Protein AF-A0A1F7I9A8-F1 (afdb_monomer)

Foldseek 3Di:
DDDDDDDPQDLVRVLVVLLVVLVVLVCLLVLVADPVNLVVVLVVVLVVLVVLVVDPVSVCVQQVVCCVPPVDGDDSVRVSVVSVPDDSVNSNVVSPVPPDLVPDDDDDDDPDDPVSCPCSSPPDPPD

Secondary structure (DSSP, 8-state):
--------S-HHHHHHHHHHHHHHHHHHHTT---HHHHHHHHHHHHHHHHHHTTSHHHHHHHHHHHHHHHS----HHHHHHHHHH--HHHHHHHHHHH--GGG------SS--GGGGTTTTTS----

Organism: NCBI:txid1802055

pLDDT: mean 91.39, std 10.27, range [43.09, 98.44]

Solvent-accessible surface area (backbone atoms only — not comparable to full-atom values): 7939 Å² total; per-residue (Å²): 137,86,88,86,80,92,69,70,102,41,70,67,60,43,53,50,52,53,52,51,55,52,50,52,55,44,34,40,45,71,54,72,65,54,71,65,55,53,51,52,51,49,51,53,50,52,52,52,54,58,61,46,61,75,39,73,68,49,44,51,48,54,48,51,51,33,36,74,78,67,74,44,74,77,56,70,65,60,53,49,57,54,56,71,66,61,47,71,66,59,52,20,54,51,35,48,71,65,67,40,67,96,71,68,83,89,86,85,88,72,102,70,58,74,79,82,59,64,54,71,81,71,62,81,81,78,116

Radius of gyration: 18.77 Å; Cα contacts (8 Å, |Δi|>4): 66; chains: 1; bounding box: 42×33×46 Å

InterPro domains:
  IPR011249 Metalloenzyme, LuxS/M16 peptidase-like [SSF63411] (10-122)
  IPR050361 Mitochondrial Processing Peptidase/Ubiquinol-cytochrome c Reductase Complex [PTHR11851] (10-111)

Nearest PDB structures (foldseek):
  1hr8-assembly2_D  TM=9.413E-01  e=1.849E-03  Saccharomyces cerevisiae
  1hr6-assembly4_H  TM=9.296E-01  e=1.849E-03  Saccharomyces cerevisiae
  3hdi-assembly1_B  TM=9.087E-01  e=1.849E-03  Halalkalibacterium halodurans C-125
  8bq6-assembly1_AA  TM=9.209E-01  e=7.234E-03  Arabidopsis thaliana
  5hxk-assembly2_C  TM=8.583E-01  e=1.640E-02  Thermus thermophilus HB8

Sequence (127 aa):
MTSQAGVNNDKDKINEAISVILAEHKKMTEGKITDEELIRAKEMIKGRILLSMEDSSNIATWYGTKLILENKTETVEEVIEKLDKVSKEEVVEVAKDIVRPEKLNLALIGPFNNEDFRGLLTNDHGL

Structure (mmCIF, N/CA/C/O backbone):
data_AF-A0A1F7I9A8-F1
#
_entry.id   AF-A0A1F7I9A8-F1
#
loop_
_atom_site.group_PDB
_atom_site.id
_atom_site.type_symbol
_atom_site.label_atom_id
_atom_site.label_alt_id
_atom_site.label_comp_id
_atom_site.label_asym_id
_atom_site.label_entity_id
_atom_site.label_seq_id
_atom_site.pdbx_PDB_ins_code
_atom_site.Cartn_x
_atom_site.Cartn_y
_atom_site.Cartn_z
_atom_site.occupancy
_atom_site.B_iso_or_equiv
_atom_site.auth_seq_id
_atom_site.auth_comp_id
_atom_site.auth_asym_id
_atom_site.auth_atom_id
_atom_site.pdbx_PDB_model_num
ATOM 1 N N . MET A 1 1 ? -4.048 2.496 -6.236 1.00 75.94 1 MET A N 1
ATOM 2 C CA . MET A 1 1 ? -2.768 2.747 -5.538 1.00 75.94 1 MET A CA 1
ATOM 3 C C . MET A 1 1 ? -1.890 3.581 -6.454 1.00 75.94 1 MET A C 1
ATOM 5 O O . MET A 1 1 ? -1.925 3.344 -7.653 1.00 75.94 1 MET A O 1
ATOM 9 N N . THR A 1 2 ? -1.162 4.562 -5.923 1.00 89.19 2 THR A N 1
ATOM 10 C CA . THR A 1 2 ? -0.232 5.397 -6.698 1.00 89.19 2 THR A CA 1
ATOM 11 C C . THR A 1 2 ? 1.121 5.419 -6.002 1.00 89.19 2 THR A C 1
ATOM 13 O O . THR A 1 2 ? 1.169 5.696 -4.804 1.00 89.19 2 THR A O 1
ATOM 16 N N . SER A 1 3 ? 2.194 5.186 -6.748 1.00 93.69 3 SER A N 1
ATOM 17 C CA . SER A 1 3 ? 3.574 5.369 -6.290 1.00 93.69 3 SER A CA 1
ATOM 18 C C . SER A 1 3 ? 4.142 6.616 -6.960 1.00 93.69 3 SER A C 1
ATOM 20 O O . SER A 1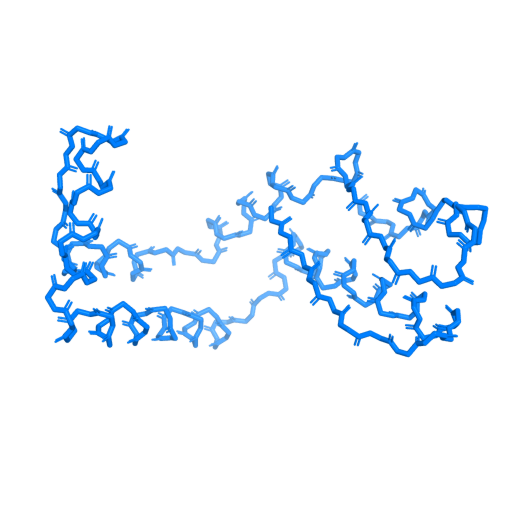 3 ? 3.903 6.839 -8.146 1.00 93.69 3 SER A O 1
ATOM 22 N N . GLN A 1 4 ? 4.849 7.453 -6.205 1.00 94.25 4 GLN A N 1
ATOM 23 C CA . GLN A 1 4 ? 5.446 8.693 -6.705 1.00 94.25 4 GLN A CA 1
ATOM 24 C C . GLN A 1 4 ? 6.920 8.726 -6.315 1.00 94.25 4 GLN A C 1
ATOM 26 O O . GLN A 1 4 ? 7.272 8.370 -5.192 1.00 94.25 4 GLN A O 1
ATOM 31 N N . ALA A 1 5 ? 7.772 9.162 -7.239 1.00 94.50 5 ALA A N 1
ATOM 32 C CA . ALA A 1 5 ? 9.204 9.297 -7.015 1.00 94.50 5 ALA A CA 1
ATOM 33 C C . ALA A 1 5 ? 9.732 10.545 -7.729 1.00 94.50 5 ALA A C 1
ATOM 35 O O . ALA A 1 5 ? 9.395 10.796 -8.885 1.00 94.50 5 ALA A O 1
ATOM 36 N N . GLY A 1 6 ? 10.572 11.315 -7.036 1.00 94.88 6 GLY A N 1
ATOM 37 C CA . GLY A 1 6 ? 11.388 12.355 -7.655 1.00 94.88 6 GLY A CA 1
ATOM 38 C C . GLY A 1 6 ? 12.699 11.743 -8.135 1.00 94.88 6 GLY A C 1
ATOM 39 O O . GLY A 1 6 ? 13.435 11.172 -7.333 1.00 94.88 6 GLY A O 1
ATOM 40 N N . VAL A 1 7 ? 12.983 11.848 -9.431 1.00 95.06 7 VAL A N 1
ATOM 41 C CA . VAL A 1 7 ? 14.185 11.287 -10.061 1.00 95.06 7 VAL A CA 1
ATOM 42 C C . VAL A 1 7 ? 14.852 12.380 -10.889 1.00 95.06 7 VAL A C 1
ATOM 44 O O . VAL A 1 7 ? 14.176 13.264 -11.415 1.00 95.06 7 VAL A O 1
ATOM 47 N N . ASN A 1 8 ? 16.180 12.343 -10.996 1.00 93.44 8 ASN A N 1
ATOM 48 C CA . ASN A 1 8 ? 16.909 13.233 -11.899 1.00 93.44 8 ASN A CA 1
ATOM 49 C C . ASN A 1 8 ? 16.422 13.052 -13.347 1.00 93.44 8 ASN A C 1
ATOM 51 O O . ASN A 1 8 ? 15.956 11.973 -13.710 1.00 93.44 8 ASN A O 1
ATOM 55 N N . ASN A 1 9 ? 16.597 14.081 -14.186 1.00 92.2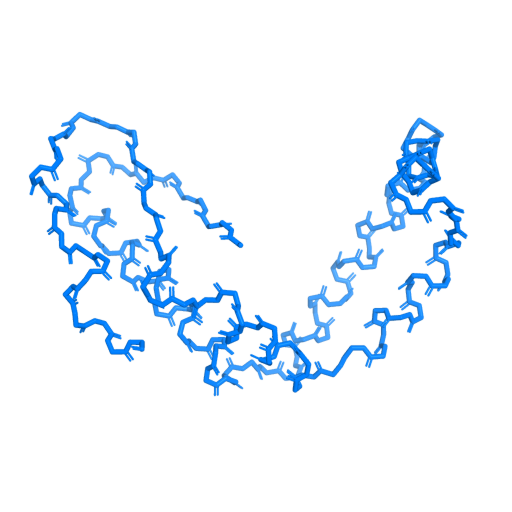5 9 ASN A N 1
ATOM 56 C CA . ASN A 1 9 ? 16.256 14.051 -15.617 1.00 92.25 9 ASN A CA 1
ATOM 57 C C . ASN A 1 9 ? 17.244 13.193 -16.440 1.00 92.25 9 ASN A C 1
ATOM 59 O O . ASN A 1 9 ? 17.758 13.622 -17.470 1.00 92.25 9 ASN A O 1
ATOM 63 N N . ASP A 1 10 ? 17.502 11.980 -15.970 1.00 93.12 10 ASP A N 1
ATOM 64 C CA . ASP A 1 10 ? 18.309 10.946 -16.595 1.00 93.12 10 ASP A CA 1
ATOM 65 C C . ASP A 1 10 ? 17.381 9.771 -16.934 1.00 93.12 10 ASP A C 1
ATOM 67 O O . ASP A 1 10 ? 16.710 9.220 -16.056 1.00 93.12 10 ASP A O 1
ATOM 71 N N . LYS A 1 11 ? 17.321 9.408 -18.219 1.00 90.06 11 LYS A N 1
ATOM 72 C CA . LYS A 1 11 ? 16.411 8.369 -18.721 1.00 90.06 11 LYS A CA 1
ATOM 73 C C . LYS A 1 11 ? 16.676 7.011 -18.081 1.00 90.06 11 LYS A C 1
ATOM 75 O O . LYS A 1 11 ? 15.721 6.306 -17.766 1.00 90.06 11 LYS A O 1
ATOM 80 N N . ASP A 1 12 ? 17.937 6.663 -17.843 1.00 91.12 12 ASP A N 1
ATOM 81 C CA . ASP A 1 12 ? 18.291 5.363 -17.277 1.00 91.12 12 ASP A CA 1
ATOM 82 C C . ASP A 1 12 ? 17.837 5.279 -15.821 1.00 91.12 12 ASP A C 1
ATOM 84 O O . ASP A 1 12 ? 17.277 4.269 -15.399 1.00 91.12 12 ASP A O 1
ATOM 88 N N . LYS A 1 13 ? 17.972 6.379 -15.072 1.00 93.69 13 LYS A N 1
ATOM 89 C CA . LYS A 1 13 ? 17.494 6.461 -13.685 1.00 93.69 13 LYS A CA 1
ATOM 90 C C . LYS A 1 13 ? 15.977 6.417 -13.582 1.00 93.69 13 LYS A C 1
ATOM 92 O O . LYS A 1 13 ? 15.444 5.812 -12.655 1.00 93.69 13 LYS A O 1
ATOM 97 N N . ILE A 1 14 ? 15.281 7.033 -14.530 1.00 93.44 14 ILE A N 1
ATOM 98 C CA . ILE A 1 14 ? 13.820 6.973 -14.613 1.00 93.44 14 ILE A CA 1
ATOM 99 C C . ILE A 1 14 ? 13.366 5.540 -14.917 1.00 93.44 14 ILE A C 1
ATOM 101 O O . ILE A 1 14 ? 12.502 5.016 -14.214 1.00 93.44 14 ILE A O 1
ATOM 105 N N . ASN A 1 15 ? 13.977 4.884 -15.908 1.00 91.00 15 ASN A N 1
ATOM 106 C CA . ASN A 1 15 ? 13.674 3.494 -16.258 1.00 91.00 15 ASN A CA 1
ATOM 107 C C . ASN A 1 15 ? 13.957 2.538 -15.092 1.00 91.00 15 ASN A C 1
ATOM 109 O O . ASN A 1 15 ? 13.145 1.656 -14.806 1.00 91.00 15 ASN A O 1
ATOM 113 N N . GLU A 1 16 ? 15.074 2.736 -14.387 1.00 92.75 16 GLU A N 1
ATOM 114 C CA . GLU A 1 16 ? 15.431 1.994 -13.176 1.00 92.75 16 GLU A CA 1
ATOM 115 C C . GLU A 1 16 ? 14.360 2.169 -12.091 1.00 92.75 16 GLU A C 1
ATOM 117 O O . GLU A 1 16 ? 13.840 1.181 -11.576 1.00 92.75 16 GLU A O 1
ATOM 122 N N . ALA A 1 17 ? 13.964 3.410 -11.789 1.00 94.62 17 ALA A N 1
ATOM 123 C CA . ALA A 1 17 ? 12.951 3.697 -10.778 1.00 94.62 17 ALA A CA 1
ATOM 124 C C . ALA A 1 17 ? 11.596 3.054 -11.113 1.00 94.62 17 ALA A C 1
ATOM 126 O O . ALA A 1 17 ? 10.987 2.421 -10.250 1.00 94.62 17 ALA A O 1
ATOM 127 N N . ILE A 1 18 ? 11.142 3.168 -12.366 1.00 92.38 18 ILE A N 1
ATOM 128 C CA . ILE A 1 18 ? 9.899 2.535 -12.833 1.00 92.38 18 ILE A CA 1
ATOM 129 C C . ILE A 1 18 ? 9.993 1.014 -12.679 1.00 92.38 18 ILE A C 1
ATOM 131 O O . ILE A 1 18 ? 9.089 0.402 -12.109 1.00 92.38 18 ILE A O 1
ATOM 135 N N . SER A 1 19 ? 11.101 0.410 -13.114 1.00 91.94 19 SER A N 1
ATOM 136 C CA . SER A 1 19 ? 11.317 -1.039 -13.026 1.00 91.94 19 SER A CA 1
ATOM 137 C C . SER A 1 19 ? 11.286 -1.535 -11.578 1.00 91.94 19 SER A C 1
ATOM 139 O O . SER A 1 19 ? 10.647 -2.543 -11.283 1.00 91.94 19 SER A O 1
ATOM 141 N N . VAL A 1 20 ? 11.929 -0.810 -10.656 1.00 95.12 20 VAL A N 1
ATOM 142 C CA . VAL A 1 20 ? 11.929 -1.139 -9.223 1.00 95.12 20 VAL A CA 1
ATOM 143 C C . VAL A 1 20 ? 10.522 -1.026 -8.635 1.00 95.12 20 VAL A C 1
ATOM 145 O O . VAL A 1 20 ? 10.079 -1.947 -7.955 1.00 95.12 20 VAL A O 1
ATOM 148 N N . ILE A 1 21 ? 9.787 0.050 -8.930 1.00 94.38 21 ILE A N 1
ATOM 149 C CA . ILE A 1 21 ? 8.409 0.237 -8.448 1.00 94.38 21 ILE A CA 1
ATOM 150 C C . ILE A 1 21 ? 7.507 -0.915 -8.910 1.00 94.38 21 ILE A C 1
ATOM 152 O O . ILE A 1 21 ? 6.760 -1.478 -8.108 1.00 94.38 21 ILE A O 1
ATOM 156 N N . LEU A 1 22 ? 7.592 -1.295 -10.187 1.00 92.88 22 LEU A N 1
ATOM 157 C CA . LEU A 1 22 ? 6.815 -2.409 -10.734 1.00 92.88 22 LEU A CA 1
ATOM 158 C C . LEU A 1 22 ? 7.205 -3.746 -10.090 1.00 92.88 22 LEU A C 1
ATOM 160 O O . LEU A 1 22 ? 6.327 -4.544 -9.760 1.00 92.88 22 LEU A O 1
ATOM 164 N N . ALA A 1 23 ? 8.499 -3.975 -9.854 1.00 93.38 23 ALA A N 1
ATOM 165 C CA . ALA A 1 23 ? 8.983 -5.175 -9.179 1.00 93.38 23 ALA A CA 1
ATOM 166 C C . ALA A 1 23 ? 8.483 -5.275 -7.728 1.00 93.38 23 ALA A C 1
ATOM 168 O O . ALA A 1 23 ? 8.088 -6.358 -7.298 1.00 93.38 23 ALA A O 1
ATOM 169 N N . GLU A 1 24 ? 8.450 -4.173 -6.975 1.00 94.88 24 GLU A N 1
ATOM 170 C CA . GLU A 1 24 ? 7.909 -4.173 -5.610 1.00 94.88 24 GLU A CA 1
ATOM 171 C C . GLU A 1 24 ? 6.395 -4.408 -5.594 1.00 94.88 24 GLU A C 1
ATOM 173 O O . GLU A 1 24 ? 5.903 -5.222 -4.812 1.00 94.88 24 GLU A O 1
AT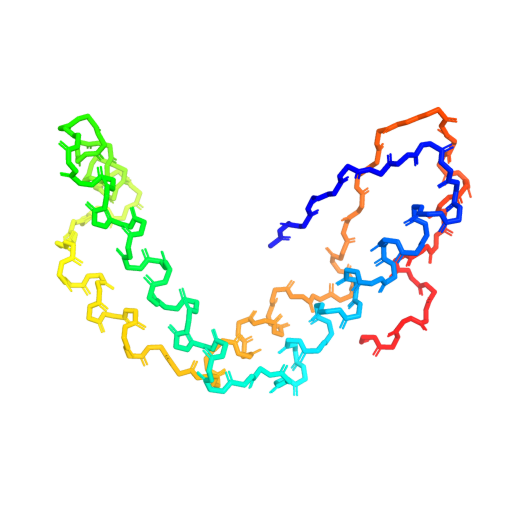OM 178 N N . HIS A 1 25 ? 5.647 -3.791 -6.514 1.00 94.00 25 HIS A N 1
ATOM 179 C CA . HIS A 1 25 ? 4.221 -4.080 -6.666 1.00 94.00 25 HIS A CA 1
ATOM 180 C C . HIS A 1 25 ? 3.962 -5.561 -6.976 1.00 94.00 25 HIS A C 1
ATOM 182 O O . HIS A 1 25 ? 3.079 -6.162 -6.367 1.00 94.00 25 HIS A O 1
ATOM 188 N N . LYS A 1 26 ? 4.776 -6.177 -7.841 1.00 92.81 26 LYS A N 1
ATOM 189 C CA . LYS A 1 26 ? 4.718 -7.619 -8.123 1.00 92.81 26 LYS A CA 1
ATOM 190 C C . LYS A 1 26 ? 5.013 -8.473 -6.890 1.00 92.81 26 LYS A C 1
ATOM 192 O O . LYS A 1 26 ? 4.308 -9.435 -6.612 1.00 92.81 26 LYS A O 1
ATOM 197 N N . LYS A 1 27 ? 6.037 -8.127 -6.106 1.00 95.00 27 LYS A N 1
ATOM 198 C CA . LYS A 1 27 ? 6.352 -8.852 -4.863 1.00 95.00 27 LYS A CA 1
ATOM 199 C C . LYS A 1 27 ? 5.167 -8.852 -3.896 1.00 95.00 27 LYS A C 1
ATOM 201 O O . LYS A 1 27 ? 4.888 -9.882 -3.282 1.00 95.00 27 LYS A O 1
ATOM 206 N N . MET A 1 28 ? 4.445 -7.733 -3.794 1.00 94.38 28 MET A N 1
ATOM 207 C CA . MET A 1 28 ? 3.237 -7.649 -2.971 1.00 94.38 28 MET A CA 1
ATOM 208 C C . MET A 1 28 ? 2.135 -8.595 -3.463 1.00 94.38 28 MET A C 1
ATOM 210 O O . MET A 1 28 ? 1.546 -9.302 -2.646 1.00 94.38 28 MET A O 1
ATOM 214 N N . THR A 1 29 ? 1.874 -8.659 -4.776 1.00 95.25 29 THR A N 1
ATOM 215 C CA . THR A 1 29 ? 0.850 -9.564 -5.338 1.00 95.25 29 THR A CA 1
ATOM 216 C C . THR A 1 29 ? 1.230 -11.042 -5.208 1.00 95.25 29 THR A C 1
ATOM 218 O O . THR A 1 29 ? 0.356 -11.893 -5.045 1.00 95.25 29 THR A O 1
ATOM 221 N N . GLU A 1 30 ? 2.528 -11.351 -5.209 1.00 95.75 30 GLU A N 1
ATOM 222 C CA . GLU A 1 30 ? 3.086 -12.689 -4.967 1.00 95.75 30 GLU A CA 1
ATOM 223 C C . GLU A 1 30 ? 3.130 -13.078 -3.476 1.00 95.75 30 GLU A C 1
ATOM 225 O O . GLU A 1 30 ? 3.542 -14.188 -3.137 1.00 95.75 30 GLU A O 1
ATOM 230 N N . GLY A 1 31 ? 2.737 -12.184 -2.563 1.00 94.56 31 GLY A N 1
ATOM 231 C CA . GLY A 1 31 ? 2.746 -12.448 -1.122 1.00 94.56 31 GLY A CA 1
ATOM 232 C C . GLY A 1 31 ? 4.129 -12.453 -0.474 1.00 94.56 31 GLY A C 1
ATOM 233 O O . GLY A 1 31 ? 4.286 -12.952 0.646 1.00 94.56 31 GLY A O 1
ATOM 234 N N . LYS A 1 32 ? 5.127 -11.853 -1.133 1.00 96.06 32 LYS A N 1
ATOM 235 C CA . LYS A 1 32 ? 6.480 -11.627 -0.599 1.00 96.06 32 LYS A CA 1
ATOM 236 C C . LYS A 1 32 ? 6.489 -10.451 0.386 1.00 96.06 32 LYS A C 1
ATOM 238 O O . LYS A 1 32 ? 7.193 -9.471 0.189 1.00 96.06 32 LYS A O 1
ATOM 243 N N . ILE A 1 33 ? 5.674 -10.570 1.429 1.00 95.62 33 ILE A N 1
ATOM 244 C CA . ILE A 1 33 ? 5.561 -9.636 2.553 1.00 95.62 33 ILE A CA 1
ATOM 245 C C . ILE A 1 33 ? 5.963 -10.411 3.803 1.00 95.62 33 ILE A C 1
ATOM 247 O O . ILE A 1 33 ? 5.438 -11.494 4.047 1.00 95.62 33 ILE A O 1
ATOM 251 N N . THR A 1 34 ? 6.900 -9.923 4.593 1.00 96.50 34 THR A N 1
ATOM 252 C CA . THR A 1 34 ? 7.263 -10.569 5.860 1.00 96.50 34 THR A CA 1
ATOM 253 C C . THR A 1 34 ? 6.283 -10.192 6.970 1.00 96.50 34 THR A C 1
ATOM 255 O O . THR A 1 34 ? 5.628 -9.149 6.918 1.00 96.50 34 THR A O 1
ATOM 258 N N . ASP A 1 35 ? 6.187 -11.025 8.006 1.00 96.38 35 ASP A N 1
ATOM 259 C CA . ASP A 1 35 ? 5.341 -10.713 9.165 1.00 96.38 35 ASP A CA 1
ATOM 260 C C . ASP A 1 35 ? 5.830 -9.447 9.885 1.00 96.38 35 ASP A C 1
ATOM 262 O O . ASP A 1 35 ? 5.028 -8.640 10.351 1.00 96.38 35 ASP A O 1
ATOM 266 N N . GLU A 1 36 ? 7.148 -9.225 9.907 1.00 97.75 36 GLU A N 1
ATOM 267 C CA . GLU A 1 36 ? 7.758 -8.014 10.456 1.00 97.75 36 GLU A CA 1
ATOM 268 C C . GLU A 1 36 ? 7.339 -6.758 9.680 1.00 97.75 36 GLU A C 1
ATOM 270 O O . GLU A 1 36 ? 6.971 -5.754 10.292 1.00 97.75 36 GLU A O 1
ATOM 275 N N . GLU A 1 37 ? 7.329 -6.805 8.345 1.00 97.19 37 GLU A N 1
ATOM 276 C CA . GLU A 1 37 ? 6.847 -5.696 7.514 1.00 97.19 37 GLU A CA 1
ATOM 277 C C . GLU A 1 37 ? 5.366 -5.406 7.757 1.00 97.19 37 GLU A C 1
ATOM 279 O O . GLU A 1 37 ? 4.990 -4.237 7.870 1.00 97.19 37 GLU A O 1
ATOM 284 N N . LEU A 1 38 ? 4.531 -6.444 7.888 1.00 97.62 38 LEU A N 1
ATOM 285 C CA . LEU A 1 38 ? 3.107 -6.272 8.179 1.00 97.62 38 LEU A CA 1
ATOM 286 C C . LEU A 1 38 ? 2.892 -5.623 9.551 1.00 97.62 38 LEU A C 1
ATOM 288 O O . LEU A 1 38 ? 2.136 -4.656 9.658 1.00 97.62 38 LEU A O 1
ATOM 292 N N . ILE A 1 39 ? 3.572 -6.118 10.589 1.00 98.06 39 ILE A N 1
ATOM 293 C CA . ILE A 1 39 ? 3.511 -5.547 11.941 1.00 98.06 39 ILE A CA 1
ATOM 294 C C . ILE A 1 39 ? 3.968 -4.090 11.902 1.00 98.06 39 ILE A C 1
ATOM 296 O O . ILE A 1 39 ? 3.245 -3.197 12.342 1.00 98.06 39 ILE A O 1
ATOM 300 N N . ARG A 1 40 ? 5.131 -3.819 11.305 1.00 98.25 40 ARG A N 1
ATOM 301 C CA . ARG A 1 40 ? 5.687 -2.468 11.210 1.00 98.25 40 ARG A CA 1
ATOM 302 C C . ARG A 1 40 ? 4.757 -1.511 10.464 1.00 98.25 40 ARG A C 1
ATOM 304 O O . ARG A 1 40 ? 4.602 -0.366 10.888 1.00 98.25 40 ARG A O 1
ATOM 311 N N . ALA A 1 41 ? 4.133 -1.957 9.375 1.00 97.69 41 ALA A N 1
ATOM 312 C CA . ALA A 1 41 ? 3.172 -1.156 8.625 1.00 97.69 41 ALA A CA 1
ATOM 313 C C . ALA A 1 41 ? 1.933 -0.823 9.469 1.00 97.69 41 ALA A C 1
ATOM 315 O O . ALA A 1 41 ? 1.528 0.341 9.515 1.00 97.69 41 ALA A O 1
ATOM 316 N N . LYS A 1 42 ? 1.371 -1.806 10.188 1.00 98.19 42 LYS A N 1
ATOM 317 C CA . LYS A 1 42 ? 0.243 -1.589 11.106 1.00 98.19 42 LYS A CA 1
ATOM 318 C C . LYS A 1 42 ? 0.596 -0.600 12.213 1.00 98.19 42 LYS A C 1
ATOM 320 O O . LYS A 1 42 ? -0.145 0.359 12.412 1.00 98.19 42 LYS A O 1
ATOM 325 N N . GLU A 1 43 ? 1.735 -0.769 12.884 1.00 98.31 43 GLU A N 1
ATOM 326 C CA . GLU A 1 43 ? 2.183 0.154 13.938 1.00 98.31 43 GLU A CA 1
ATOM 327 C C . GLU A 1 43 ? 2.391 1.577 13.408 1.00 98.31 43 GLU A C 1
ATOM 329 O O . GLU A 1 43 ? 1.968 2.548 14.036 1.00 98.31 43 GLU A O 1
ATOM 334 N N . MET A 1 44 ? 2.968 1.720 12.210 1.00 98.44 44 MET A N 1
ATOM 335 C CA . MET A 1 44 ? 3.127 3.028 11.577 1.00 98.44 44 MET A CA 1
ATOM 336 C C . MET A 1 44 ? 1.773 3.700 11.307 1.00 98.44 44 MET A C 1
ATOM 338 O O . MET A 1 44 ? 1.637 4.905 11.525 1.00 98.44 44 MET A O 1
ATOM 342 N N . ILE A 1 45 ? 0.771 2.950 10.839 1.00 98.06 45 ILE A N 1
ATOM 343 C CA . ILE A 1 45 ? -0.578 3.480 10.597 1.00 98.06 45 ILE A CA 1
ATOM 344 C C . ILE A 1 45 ? -1.246 3.866 11.923 1.00 98.06 45 ILE A C 1
ATOM 346 O O . ILE A 1 45 ? -1.759 4.981 12.022 1.00 98.06 45 ILE A O 1
ATOM 350 N N . LYS A 1 46 ? -1.183 3.011 12.954 1.00 97.56 46 LYS A N 1
ATOM 351 C CA . LYS A 1 46 ? -1.721 3.307 14.296 1.00 97.56 46 LYS A CA 1
ATOM 352 C C . LYS A 1 46 ? -1.116 4.581 14.874 1.00 97.56 46 LYS A C 1
ATOM 354 O O . LYS A 1 46 ? -1.852 5.475 15.281 1.00 97.56 46 LYS A O 1
ATOM 359 N N . GLY A 1 47 ? 0.211 4.707 14.826 1.00 97.56 47 GLY A N 1
ATOM 360 C CA . GLY A 1 47 ? 0.913 5.902 15.290 1.00 97.56 47 GLY A CA 1
ATOM 361 C C . GLY A 1 47 ? 0.460 7.171 14.565 1.00 97.56 47 GLY A C 1
ATOM 362 O O . GLY A 1 47 ? 0.182 8.177 15.209 1.00 97.56 47 GLY A O 1
ATOM 363 N N . ARG A 1 48 ? 0.309 7.124 13.234 1.00 96.56 48 ARG A N 1
ATOM 364 C CA . ARG A 1 48 ? -0.187 8.269 12.447 1.00 96.56 48 ARG A CA 1
ATOM 365 C C . ARG A 1 48 ? -1.616 8.662 12.812 1.00 96.56 48 ARG A C 1
ATOM 367 O O . ARG A 1 48 ? -1.893 9.854 12.912 1.00 96.56 48 ARG A O 1
ATOM 374 N N . ILE A 1 49 ? -2.506 7.685 13.003 1.00 95.44 49 ILE A N 1
ATOM 375 C CA . ILE A 1 49 ? -3.889 7.949 13.414 1.00 95.44 49 ILE A CA 1
ATOM 376 C C . ILE A 1 49 ? -3.888 8.637 14.778 1.00 95.44 49 ILE A C 1
ATOM 378 O O . ILE A 1 49 ? -4.452 9.718 14.896 1.00 95.44 49 ILE A O 1
ATOM 382 N N . LEU A 1 50 ? -3.202 8.073 15.775 1.00 95.44 50 LEU A N 1
ATOM 383 C CA . LEU A 1 50 ? -3.167 8.632 17.129 1.00 95.44 50 LEU A CA 1
ATOM 384 C C . LEU A 1 50 ? -2.610 10.061 17.154 1.00 95.44 50 LEU A C 1
ATOM 386 O O . LEU A 1 50 ? -3.247 10.942 17.719 1.00 95.44 50 LEU A O 1
ATOM 390 N N . LEU A 1 51 ? -1.495 10.312 16.462 1.00 96.12 51 LEU A N 1
ATOM 391 C CA . LEU A 1 51 ? -0.917 11.657 16.346 1.00 96.12 51 LEU A CA 1
ATOM 392 C C . LEU A 1 51 ? -1.881 12.648 15.679 1.00 96.12 51 LEU A C 1
ATOM 394 O O . LEU A 1 51 ? -1.956 13.808 16.073 1.00 96.12 51 LEU A O 1
ATOM 398 N N . SER A 1 52 ? -2.656 12.208 14.681 1.00 93.56 52 SER A N 1
ATOM 399 C CA . SER A 1 52 ? -3.633 13.087 14.029 1.00 93.56 52 SER A CA 1
ATOM 400 C C . SER A 1 52 ? -4.773 13.514 14.960 1.00 93.56 52 SER A C 1
ATOM 402 O O . SER A 1 52 ? -5.357 14.569 14.735 1.00 93.56 52 SER A O 1
ATOM 404 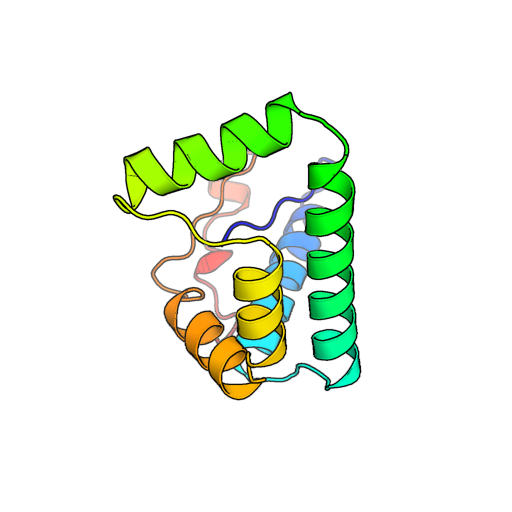N N . MET A 1 53 ? -5.052 12.746 16.018 1.00 94.44 53 MET A N 1
ATOM 405 C CA . MET A 1 53 ? -6.128 13.013 16.980 1.00 94.44 53 MET A CA 1
ATOM 406 C C . MET A 1 53 ? -5.739 14.012 18.079 1.00 94.44 53 MET A C 1
ATOM 408 O O . MET A 1 53 ? -6.552 14.298 18.950 1.00 94.44 53 MET A O 1
ATOM 412 N N . GLU A 1 54 ? -4.526 14.568 18.057 1.00 94.44 54 GLU A N 1
ATOM 413 C CA . GLU A 1 54 ? -4.116 15.629 18.991 1.00 94.44 54 GLU A CA 1
ATOM 414 C C . GLU A 1 54 ? -4.677 17.006 18.594 1.00 94.44 54 GLU A C 1
ATOM 416 O O . GLU A 1 54 ? -4.820 17.895 19.436 1.00 94.44 54 GLU A O 1
ATOM 421 N N . ASP A 1 55 ? -5.037 17.183 17.318 1.00 96.44 55 ASP A N 1
ATOM 422 C CA . ASP A 1 55 ? -5.585 18.427 16.782 1.00 96.44 55 ASP A CA 1
ATOM 423 C C . ASP A 1 55 ? -7.108 18.331 16.590 1.00 96.44 55 ASP A C 1
ATOM 425 O O . ASP A 1 55 ? -7.621 17.507 15.830 1.00 96.44 55 ASP A O 1
ATOM 429 N N . SER A 1 56 ? -7.854 19.222 17.247 1.00 95.56 56 SER A N 1
ATOM 430 C CA . SER A 1 56 ? -9.324 19.239 17.188 1.00 95.56 56 SER A CA 1
ATOM 431 C C . SER A 1 56 ? -9.911 19.402 15.776 1.00 95.56 56 SER A C 1
ATOM 433 O O . SER A 1 56 ? -10.994 18.881 15.500 1.00 95.56 56 SER A O 1
ATOM 435 N N . SER A 1 57 ? -9.209 20.078 14.863 1.00 96.88 57 SER A N 1
ATOM 436 C CA . SER A 1 57 ? -9.641 20.238 13.472 1.00 96.88 57 SER A CA 1
ATOM 437 C C . SER A 1 57 ? -9.480 18.944 12.671 1.00 96.88 57 SER A C 1
ATOM 439 O O . SER A 1 57 ? -10.353 18.608 11.863 1.00 96.88 57 SER A O 1
ATOM 441 N N . ASN A 1 58 ? -8.439 18.156 12.957 1.00 95.81 58 ASN A N 1
ATOM 442 C CA . ASN A 1 58 ? -8.277 16.816 12.394 1.00 95.81 58 ASN A CA 1
ATOM 443 C C . ASN A 1 58 ? -9.361 15.868 12.912 1.00 95.81 58 ASN A C 1
ATOM 445 O O . ASN A 1 58 ? -9.951 15.135 12.118 1.00 95.81 58 ASN A O 1
ATOM 449 N N . ILE A 1 59 ? -9.688 15.929 14.209 1.00 95.19 59 ILE A N 1
ATOM 450 C CA . ILE A 1 59 ? -10.793 15.152 14.793 1.00 95.19 59 ILE A CA 1
ATOM 451 C C . ILE A 1 59 ? -12.116 15.493 14.090 1.00 95.19 59 ILE A C 1
ATOM 453 O O . ILE A 1 59 ? -12.841 14.600 13.648 1.00 95.19 59 ILE A O 1
ATOM 457 N N . ALA A 1 60 ? -12.430 16.784 13.940 1.00 95.25 60 ALA A N 1
ATOM 458 C CA . ALA A 1 60 ? -13.646 17.223 13.258 1.00 95.25 60 ALA A CA 1
ATOM 459 C C . ALA A 1 60 ? -13.686 16.746 11.796 1.00 95.25 60 ALA A C 1
ATOM 461 O O . ALA A 1 60 ? -14.717 16.259 11.331 1.00 95.25 60 ALA A O 1
ATOM 462 N N . THR A 1 61 ? -12.555 16.825 11.090 1.00 94.94 61 THR A N 1
ATOM 463 C CA . THR A 1 61 ? -12.427 16.356 9.702 1.00 94.94 61 THR A CA 1
ATOM 464 C C . THR A 1 61 ? -12.623 14.845 9.593 1.00 94.94 61 THR A C 1
ATOM 466 O O . THR A 1 61 ? -13.324 14.391 8.688 1.00 94.94 61 THR A O 1
ATOM 469 N N . TRP A 1 62 ? -12.059 14.065 10.519 1.00 93.50 62 TRP A N 1
ATOM 470 C CA . TRP A 1 62 ? -12.201 12.609 10.572 1.00 93.50 62 TRP A CA 1
ATOM 471 C C . TRP A 1 62 ? -13.670 12.190 10.663 1.00 93.50 62 TRP A C 1
ATOM 473 O O . TRP A 1 62 ? -14.176 11.480 9.789 1.00 93.50 62 TRP A O 1
ATOM 483 N N . TYR A 1 63 ? -14.381 12.684 11.680 1.00 94.94 63 TYR A N 1
ATOM 484 C CA . TYR A 1 63 ? -15.787 12.341 11.892 1.00 94.94 63 TYR A CA 1
ATOM 485 C C . TYR A 1 63 ? -16.697 12.930 10.815 1.00 94.94 63 TYR A C 1
ATOM 487 O O . TYR A 1 63 ? -17.586 12.237 10.321 1.00 94.94 63 TYR A O 1
ATOM 495 N N . GLY A 1 64 ? -16.456 14.179 10.406 1.00 95.75 64 GLY A N 1
ATOM 496 C CA . GLY A 1 64 ? -17.229 14.841 9.358 1.00 95.75 64 GLY A CA 1
ATOM 497 C C . GLY A 1 64 ? -17.144 14.101 8.024 1.00 95.75 64 GLY A C 1
ATOM 498 O O . GLY A 1 64 ? -18.171 13.826 7.407 1.00 95.75 64 GLY A O 1
ATOM 499 N N . THR A 1 65 ? -15.939 13.698 7.611 1.00 94.00 65 THR A N 1
ATOM 500 C CA . THR A 1 65 ? -15.729 12.949 6.361 1.00 94.00 65 THR A CA 1
ATOM 501 C C . THR A 1 65 ? -16.429 11.594 6.401 1.00 94.00 65 THR A C 1
ATOM 503 O O . THR A 1 65 ? -17.109 11.224 5.445 1.00 94.00 65 THR A O 1
ATOM 506 N N . LYS A 1 66 ? -16.314 10.866 7.519 1.00 92.75 66 LYS A N 1
ATOM 507 C CA . LYS A 1 66 ? -16.973 9.568 7.705 1.00 92.75 66 LYS A CA 1
ATOM 508 C C . LYS A 1 66 ? -18.493 9.678 7.654 1.00 92.75 66 LYS A C 1
ATOM 510 O O . LYS A 1 66 ? -19.134 8.931 6.918 1.00 92.75 66 LYS A O 1
ATOM 515 N N . LEU A 1 67 ? -19.063 10.658 8.349 1.00 95.19 67 LEU A N 1
ATOM 516 C CA . LEU A 1 67 ? -20.503 10.883 8.333 1.00 95.19 67 LEU A CA 1
ATOM 517 C C . LEU A 1 67 ? -21.004 11.253 6.929 1.00 95.19 67 LEU A C 1
ATOM 519 O O . LEU A 1 67 ? -22.023 10.731 6.494 1.00 95.19 67 LEU A O 1
ATOM 523 N N . ILE A 1 68 ? -20.279 12.103 6.199 1.00 97.12 68 ILE A N 1
ATOM 524 C CA . ILE A 1 68 ? -20.673 12.532 4.850 1.00 97.12 68 ILE A CA 1
ATOM 525 C C . ILE A 1 68 ? -20.587 11.383 3.836 1.00 97.12 68 ILE A C 1
ATOM 527 O O . ILE A 1 68 ? -21.483 11.241 3.006 1.00 97.12 68 ILE A O 1
ATOM 531 N N . LEU A 1 69 ? -19.521 10.577 3.874 1.00 96.12 69 LEU A N 1
ATOM 532 C CA . LEU A 1 69 ? -19.278 9.536 2.868 1.00 96.12 69 LEU A CA 1
ATOM 533 C C . LEU A 1 69 ? -19.972 8.207 3.183 1.00 96.12 69 LEU A C 1
ATOM 535 O O . LEU A 1 69 ? -20.361 7.489 2.266 1.00 96.12 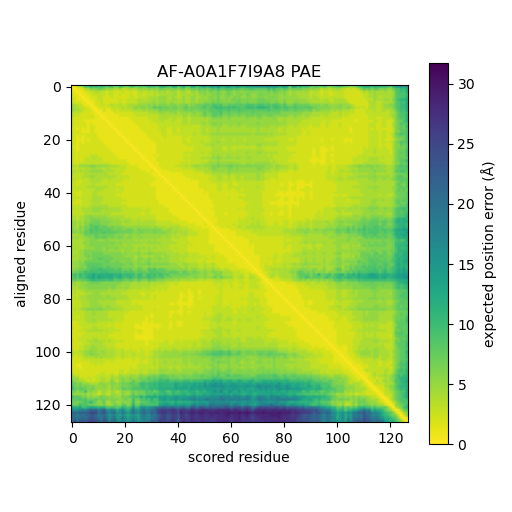69 LEU A O 1
ATOM 539 N N . GLU A 1 70 ? -20.106 7.863 4.464 1.00 93.94 70 GLU A N 1
ATOM 540 C CA . GLU A 1 70 ? -20.541 6.533 4.906 1.00 93.94 70 GLU A CA 1
ATOM 541 C C . GLU A 1 70 ? -21.834 6.572 5.738 1.00 93.94 70 GLU A C 1
ATOM 543 O O . GLU A 1 70 ? -22.372 5.516 6.072 1.00 93.94 70 GLU A O 1
ATOM 548 N N . ASN A 1 71 ? -22.346 7.765 6.079 1.00 93.69 71 ASN A N 1
ATOM 549 C CA . ASN A 1 71 ? -23.504 7.974 6.961 1.00 93.69 71 ASN A CA 1
ATOM 550 C C . ASN A 1 71 ? -23.378 7.264 8.324 1.00 93.69 71 ASN A C 1
ATOM 552 O O . ASN A 1 71 ? -24.368 6.878 8.948 1.00 93.69 71 ASN A O 1
ATOM 556 N N . LYS A 1 72 ? -22.138 7.070 8.777 1.00 92.00 72 LYS A N 1
ATOM 557 C CA . LYS A 1 72 ? -21.783 6.469 10.060 1.00 92.00 72 LYS A CA 1
ATOM 558 C C . LYS A 1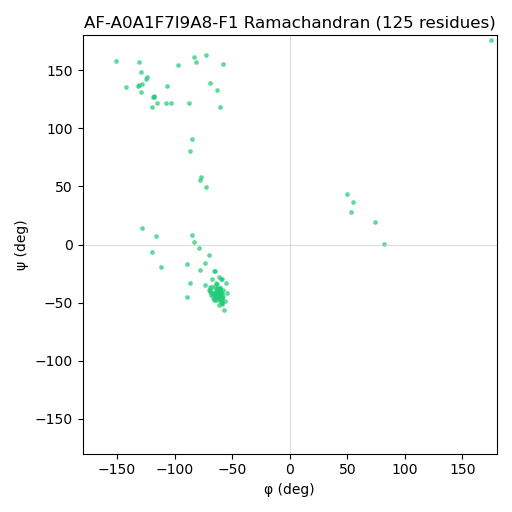 72 ? -20.451 7.029 10.539 1.00 92.00 72 LYS A C 1
ATOM 560 O O . LYS A 1 72 ? -19.640 7.500 9.745 1.00 92.00 72 LYS A O 1
ATOM 565 N N . THR A 1 73 ? -20.218 6.939 11.838 1.00 91.44 73 THR A N 1
ATOM 566 C CA . THR A 1 73 ? -18.946 7.294 12.469 1.00 91.44 73 THR A CA 1
ATOM 567 C C . THR A 1 73 ? -18.432 6.105 13.258 1.00 91.44 73 THR A C 1
ATOM 569 O O . THR A 1 73 ? -19.227 5.384 13.852 1.00 91.44 73 THR A O 1
ATOM 572 N N . GLU A 1 74 ? -17.118 5.926 13.267 1.00 90.75 74 GLU A N 1
ATOM 573 C CA . GLU A 1 74 ? -16.429 4.880 14.026 1.00 90.75 74 GLU A CA 1
ATOM 574 C C . GLU A 1 74 ? -15.385 5.567 14.908 1.00 90.75 74 GLU A C 1
ATOM 576 O O . GLU A 1 74 ? -14.791 6.572 14.488 1.00 90.75 74 GLU A O 1
ATOM 581 N N . THR A 1 75 ? -15.188 5.068 16.127 1.00 92.00 75 THR A N 1
ATOM 582 C CA . THR A 1 75 ? -14.159 5.608 17.019 1.00 92.00 75 THR A CA 1
ATOM 583 C C . THR A 1 75 ? -12.770 5.202 16.535 1.00 92.00 75 THR A C 1
ATOM 585 O O . THR A 1 75 ? -12.592 4.291 15.720 1.00 92.00 75 THR A O 1
ATOM 588 N N . VAL A 1 76 ? -11.752 5.898 17.033 1.00 93.06 76 VAL A N 1
ATOM 589 C CA . VAL A 1 76 ? -10.356 5.595 16.703 1.00 93.06 76 VAL A CA 1
ATOM 590 C C . VAL A 1 76 ? -9.994 4.180 17.159 1.00 93.06 76 VAL A C 1
ATOM 592 O O . VAL A 1 76 ? -9.343 3.447 16.418 1.00 93.06 76 VAL A O 1
ATOM 595 N N . GLU A 1 77 ? -10.473 3.771 18.332 1.00 94.38 77 GLU A N 1
ATOM 596 C CA . GLU A 1 77 ? -10.277 2.437 18.899 1.00 94.38 77 GLU A CA 1
ATOM 597 C C . GLU A 1 77 ? -10.887 1.356 18.001 1.00 94.38 77 GLU A C 1
ATOM 599 O O . GLU A 1 77 ? -10.211 0.384 17.675 1.00 94.38 77 GLU A O 1
ATOM 604 N N . GLU A 1 78 ? -12.117 1.553 17.514 1.00 95.50 78 GLU A N 1
ATOM 605 C CA . GLU A 1 78 ? -12.772 0.606 16.601 1.00 95.50 78 GLU A CA 1
ATOM 606 C C . GLU A 1 78 ? -11.994 0.443 15.286 1.00 95.50 78 GLU A C 1
ATOM 608 O O . GLU A 1 78 ? -11.881 -0.662 14.746 1.00 95.50 78 GLU A O 1
ATOM 613 N N . VAL A 1 79 ? -11.432 1.533 14.756 1.00 95.12 79 VAL A N 1
ATOM 614 C CA . VAL A 1 79 ? -10.608 1.491 13.539 1.00 95.12 79 VAL A CA 1
ATOM 615 C C . VAL A 1 79 ? -9.272 0.790 13.793 1.00 95.12 79 VAL A C 1
ATOM 617 O O . VAL A 1 79 ? -8.835 0.001 12.952 1.00 95.12 79 VAL A O 1
ATOM 620 N N . ILE A 1 80 ? -8.648 1.019 14.950 1.00 96.81 80 ILE A N 1
ATOM 621 C CA . ILE A 1 80 ? -7.421 0.326 15.362 1.00 96.81 80 ILE A CA 1
ATOM 622 C C . ILE A 1 80 ? -7.673 -1.180 15.515 1.00 96.81 80 ILE A C 1
ATOM 624 O O . ILE A 1 80 ? -6.911 -1.977 14.971 1.00 96.81 80 ILE A O 1
ATOM 628 N N . GLU A 1 81 ? -8.772 -1.588 16.153 1.00 97.38 81 GLU A N 1
ATOM 629 C CA . GLU A 1 81 ? -9.124 -3.006 16.292 1.00 97.38 81 GLU A CA 1
ATOM 630 C C . GLU A 1 81 ? -9.325 -3.700 14.941 1.00 97.38 81 GLU A C 1
ATOM 632 O O . GLU A 1 81 ? -8.967 -4.868 14.770 1.00 97.38 81 GLU A O 1
ATOM 637 N N . LYS A 1 82 ? -9.913 -3.003 13.962 1.00 96.94 82 LYS A N 1
ATOM 638 C CA . LYS A 1 82 ? -10.041 -3.525 12.596 1.00 96.94 82 LYS A CA 1
ATOM 639 C C . LYS A 1 82 ? -8.684 -3.661 11.921 1.00 96.94 82 LYS A C 1
ATOM 641 O O . LYS A 1 82 ? -8.439 -4.680 11.283 1.00 96.94 82 LYS A O 1
ATOM 646 N N . LEU A 1 83 ? -7.807 -2.670 12.076 1.00 97.44 83 LEU A N 1
ATOM 647 C CA . LEU A 1 83 ? -6.452 -2.700 11.526 1.00 97.44 83 LEU A CA 1
ATOM 648 C C . LEU A 1 83 ? -5.630 -3.863 12.100 1.00 97.44 83 LEU A C 1
ATOM 650 O O . LEU A 1 83 ? -4.926 -4.548 11.356 1.00 97.44 83 LEU A O 1
ATOM 654 N N . ASP A 1 84 ? -5.749 -4.133 13.400 1.00 97.12 84 ASP A N 1
ATOM 655 C CA . ASP A 1 84 ? -5.038 -5.238 14.046 1.00 97.12 84 ASP A CA 1
ATOM 656 C C . ASP A 1 84 ? -5.475 -6.604 13.497 1.00 97.12 84 ASP A C 1
ATOM 658 O O . ASP A 1 84 ? -4.631 -7.488 13.325 1.00 97.12 84 ASP A O 1
ATOM 662 N N . LYS A 1 85 ? -6.750 -6.752 13.113 1.00 97.75 85 LYS A N 1
ATOM 663 C CA . LYS A 1 85 ? -7.310 -7.984 12.529 1.00 97.75 85 LYS A CA 1
AT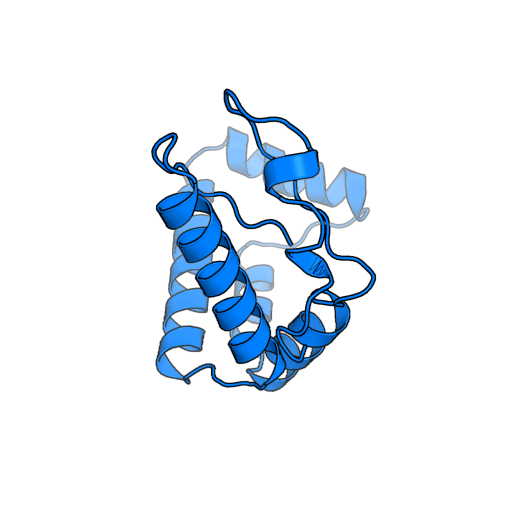OM 664 C C . LYS A 1 85 ? -6.885 -8.251 11.082 1.00 97.75 85 LYS A C 1
ATOM 666 O O . LYS A 1 85 ? -7.032 -9.385 10.642 1.00 97.75 85 LYS A O 1
ATOM 671 N N . VAL A 1 86 ? -6.344 -7.260 10.365 1.00 98.12 86 VAL A N 1
ATOM 672 C CA . VAL A 1 86 ? -5.948 -7.416 8.952 1.00 98.12 86 VAL A CA 1
ATOM 673 C C . VAL A 1 86 ? -4.884 -8.505 8.807 1.00 98.12 86 VAL A C 1
ATOM 675 O O . VAL A 1 86 ? -3.780 -8.388 9.337 1.00 98.12 86 VAL A O 1
ATOM 678 N N . SER A 1 87 ? -5.191 -9.561 8.072 1.00 97.38 87 SER A N 1
ATOM 679 C CA . SER A 1 87 ? -4.260 -10.650 7.783 1.00 97.38 87 SER A CA 1
ATOM 680 C C . SER A 1 87 ? -3.340 -10.323 6.606 1.00 97.38 87 SER A C 1
ATOM 682 O O . SER A 1 87 ? -3.612 -9.440 5.789 1.00 97.38 87 SER A O 1
ATOM 684 N N . LYS A 1 88 ? -2.228 -11.055 6.500 1.00 97.25 88 LYS A N 1
ATOM 685 C CA . LYS A 1 88 ? -1.327 -10.952 5.347 1.00 97.25 88 LYS A CA 1
ATOM 686 C C . LYS A 1 88 ? -2.042 -11.381 4.066 1.00 97.25 88 LYS A C 1
ATOM 688 O O . LYS A 1 88 ? -1.855 -10.764 3.023 1.00 97.25 88 LYS A O 1
ATOM 693 N N . GLU A 1 89 ? -2.885 -12.400 4.157 1.00 97.31 89 GLU A N 1
ATOM 694 C CA . GLU A 1 89 ? -3.679 -12.938 3.059 1.00 97.31 89 GLU A CA 1
ATOM 695 C C . GLU A 1 89 ? -4.628 -11.876 2.495 1.00 97.31 89 GLU A C 1
ATOM 697 O O . GLU A 1 89 ? -4.650 -11.665 1.286 1.00 97.31 89 GLU A O 1
ATOM 702 N N . GLU A 1 90 ? -5.338 -11.139 3.354 1.00 97.69 90 GLU A N 1
ATOM 703 C CA . GLU A 1 90 ? -6.204 -10.031 2.925 1.00 97.69 90 GLU A CA 1
ATOM 704 C C . GLU A 1 90 ? -5.416 -8.920 2.221 1.00 97.69 90 GLU A C 1
ATOM 706 O O . GLU A 1 90 ? -5.871 -8.391 1.206 1.00 97.69 90 GLU A O 1
ATOM 711 N N . VAL A 1 91 ? -4.214 -8.589 2.707 1.00 97.06 91 VAL A N 1
ATOM 712 C CA . VAL A 1 91 ? -3.339 -7.605 2.045 1.00 97.06 91 VAL A CA 1
ATOM 713 C C . VAL A 1 91 ? -2.947 -8.078 0.646 1.00 97.06 91 VAL A C 1
ATOM 715 O O . VAL A 1 91 ? -2.983 -7.288 -0.298 1.00 97.06 91 VAL A O 1
ATOM 718 N N . VAL A 1 92 ? -2.597 -9.356 0.494 1.00 97.00 92 VAL A N 1
ATOM 719 C CA . VAL A 1 92 ? -2.214 -9.946 -0.797 1.00 97.00 92 VAL A CA 1
ATOM 720 C C . VAL A 1 92 ? -3.394 -9.983 -1.766 1.00 97.00 92 VAL A C 1
ATOM 722 O O . VAL A 1 92 ? -3.231 -9.637 -2.935 1.00 97.00 92 VAL A O 1
ATOM 725 N N . GLU A 1 93 ? -4.587 -10.346 -1.300 1.00 97.62 93 GLU A N 1
ATOM 726 C CA . GLU A 1 93 ? -5.790 -10.359 -2.137 1.00 97.62 93 GLU A CA 1
ATOM 727 C C . GLU A 1 93 ? -6.156 -8.953 -2.627 1.00 97.62 93 GLU A C 1
ATOM 729 O O . GLU A 1 93 ? -6.385 -8.753 -3.821 1.00 97.62 93 GLU A O 1
ATOM 734 N N . VAL A 1 94 ? -6.100 -7.945 -1.752 1.00 96.75 94 VAL A N 1
ATOM 735 C CA . VAL A 1 94 ? -6.299 -6.544 -2.153 1.00 96.75 94 VAL A CA 1
ATOM 736 C C . VAL A 1 94 ? -5.196 -6.075 -3.107 1.00 96.75 94 VAL A C 1
ATOM 738 O O . VAL A 1 94 ? -5.475 -5.356 -4.069 1.00 96.75 94 VAL A O 1
ATOM 741 N N . ALA A 1 95 ? -3.943 -6.489 -2.892 1.00 95.56 95 ALA A N 1
ATOM 742 C CA . ALA A 1 95 ? -2.848 -6.159 -3.799 1.00 95.56 95 ALA A CA 1
ATOM 743 C C . ALA A 1 95 ? -3.112 -6.701 -5.212 1.00 95.56 95 ALA A C 1
ATOM 745 O O . ALA A 1 95 ? -2.961 -5.950 -6.172 1.00 95.56 95 ALA A O 1
ATOM 746 N N . LYS A 1 96 ? -3.563 -7.955 -5.349 1.00 95.38 96 LYS A N 1
ATOM 747 C CA . LYS A 1 96 ? -3.936 -8.551 -6.646 1.00 95.38 96 LYS A CA 1
ATOM 748 C C . LYS A 1 96 ? -5.137 -7.859 -7.292 1.00 95.38 96 LYS A C 1
ATOM 750 O O . LYS A 1 96 ? -5.184 -7.726 -8.511 1.00 95.38 96 LYS A O 1
ATOM 755 N N . ASP A 1 97 ? -6.104 -7.409 -6.494 1.00 95.44 97 ASP A N 1
ATOM 756 C CA . ASP A 1 97 ? -7.278 -6.709 -7.015 1.00 95.44 97 ASP A CA 1
ATOM 757 C C . ASP A 1 97 ? -6.930 -5.321 -7.580 1.00 95.44 97 ASP A C 1
ATOM 759 O O . ASP A 1 97 ? -7.480 -4.902 -8.603 1.00 95.44 97 ASP A O 1
ATOM 763 N N . ILE A 1 98 ? -5.982 -4.623 -6.948 1.00 93.94 98 ILE A N 1
ATOM 764 C CA . ILE A 1 98 ? -5.595 -3.252 -7.307 1.00 93.94 98 ILE A CA 1
ATOM 765 C C . ILE A 1 98 ? -4.475 -3.215 -8.355 1.00 93.94 98 ILE A C 1
ATOM 767 O O . ILE A 1 98 ? -4.533 -2.408 -9.286 1.00 93.94 98 ILE A O 1
ATOM 771 N N . VAL A 1 99 ? -3.433 -4.033 -8.195 1.00 92.00 99 VAL A N 1
ATOM 772 C CA . VAL A 1 99 ? -2.248 -4.049 -9.063 1.00 92.00 99 VAL A CA 1
ATOM 773 C C . VAL A 1 99 ? -2.522 -4.972 -10.244 1.00 92.00 99 VAL A C 1
ATOM 775 O O . VAL A 1 99 ? -2.112 -6.130 -10.274 1.00 92.00 99 VAL A O 1
ATOM 778 N N . ARG A 1 100 ? -3.244 -4.432 -11.226 1.00 90.38 100 ARG A N 1
ATOM 779 C CA . ARG A 1 100 ? -3.586 -5.133 -12.463 1.00 90.38 100 ARG A CA 1
ATOM 780 C C . ARG A 1 100 ? -2.790 -4.569 -13.640 1.00 90.38 100 ARG A C 1
ATOM 782 O O . ARG A 1 100 ? -2.920 -3.367 -13.896 1.00 90.38 100 ARG A O 1
ATOM 789 N N . PRO A 1 101 ? -1.997 -5.382 -14.359 1.00 86.56 101 PRO A N 1
ATOM 790 C CA . PRO A 1 101 ? -1.110 -4.904 -15.426 1.00 86.56 101 PRO A CA 1
ATOM 791 C C . PRO A 1 101 ? -1.835 -4.098 -16.496 1.00 86.56 101 PRO A C 1
ATOM 793 O O . PRO A 1 101 ? -1.378 -3.0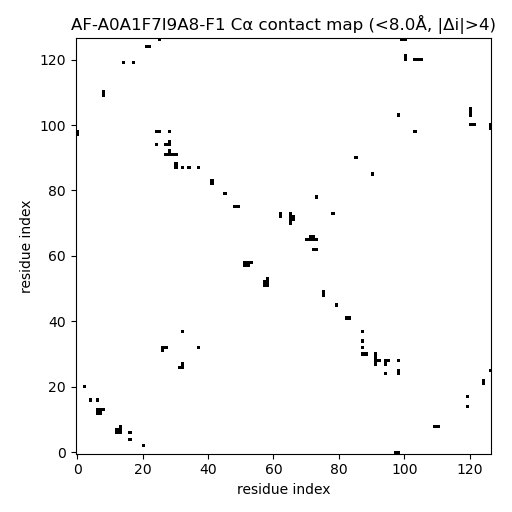32 -16.901 1.00 86.56 101 PRO A O 1
ATOM 796 N N . GLU A 1 102 ? -3.023 -4.554 -16.885 1.00 87.81 102 GLU A N 1
ATOM 797 C CA . GLU A 1 102 ? -3.852 -3.932 -17.911 1.00 87.81 102 GLU A CA 1
ATOM 798 C C . GLU A 1 102 ? -4.466 -2.589 -17.486 1.00 87.81 102 GLU A C 1
ATOM 800 O O . GLU A 1 102 ? -5.048 -1.889 -18.311 1.00 87.81 102 GLU A O 1
ATOM 805 N N . LYS A 1 103 ? -4.349 -2.221 -16.203 1.00 89.94 103 LYS A N 1
ATOM 806 C CA . LYS A 1 103 ? -4.886 -0.975 -15.632 1.00 89.94 103 LYS A CA 1
ATOM 807 C C . LYS A 1 103 ? -3.804 -0.034 -15.100 1.00 89.94 103 LYS A C 1
ATOM 809 O O . LYS A 1 103 ? -4.135 0.972 -14.464 1.00 89.94 103 LYS A O 1
ATOM 814 N N . LEU A 1 104 ? -2.526 -0.336 -15.333 1.00 90.38 104 LEU A N 1
ATOM 815 C CA . LEU A 1 104 ? -1.432 0.540 -14.924 1.00 90.38 104 LEU A CA 1
ATOM 816 C C . LEU A 1 104 ? -1.429 1.829 -15.750 1.00 90.38 104 LEU A C 1
ATOM 818 O O . LEU A 1 104 ? -1.620 1.822 -16.962 1.00 90.38 104 LEU A O 1
ATOM 822 N N . ASN A 1 105 ? -1.181 2.945 -15.069 1.00 90.69 105 ASN A N 1
ATOM 823 C CA . ASN A 1 105 ? -1.075 4.266 -15.674 1.00 90.69 105 ASN A CA 1
ATOM 824 C C . ASN A 1 105 ? 0.208 4.940 -15.177 1.00 90.69 105 ASN A C 1
ATOM 826 O O . ASN A 1 105 ? 0.512 4.881 -13.986 1.00 90.69 105 ASN A O 1
ATOM 830 N N . LEU A 1 106 ? 0.937 5.598 -16.081 1.00 90.94 106 LEU A N 1
ATOM 831 C CA . LEU A 1 106 ? 2.158 6.344 -15.775 1.00 90.94 106 LEU A CA 1
ATOM 832 C C . LEU A 1 106 ? 1.955 7.811 -16.144 1.00 90.94 106 LEU A C 1
ATOM 834 O O . LEU A 1 106 ? 1.601 8.130 -17.276 1.00 90.94 106 LEU A O 1
ATOM 838 N N . ALA A 1 107 ? 2.223 8.692 -15.186 1.00 91.19 107 ALA A N 1
ATOM 839 C CA . ALA A 1 107 ? 2.344 10.123 -15.409 1.00 91.19 107 ALA A CA 1
ATOM 840 C C . ALA A 1 107 ? 3.770 10.546 -15.053 1.00 91.19 107 ALA A C 1
ATOM 842 O O . ALA A 1 107 ? 4.252 10.247 -13.960 1.00 91.19 107 ALA A O 1
ATOM 843 N N . LEU A 1 108 ? 4.437 11.234 -15.977 1.00 91.94 108 LEU A N 1
ATOM 844 C CA . LEU A 1 108 ? 5.806 11.710 -15.820 1.00 91.94 108 LEU A CA 1
ATOM 845 C C . LEU A 1 108 ? 5.878 13.179 -16.231 1.00 91.94 108 LEU A C 1
ATOM 847 O O . LEU A 1 108 ? 5.306 13.573 -17.245 1.00 91.94 108 LEU A O 1
ATOM 851 N N . ILE A 1 109 ? 6.590 13.984 -15.443 1.00 91.81 109 ILE A N 1
ATOM 852 C CA . ILE A 1 109 ? 6.815 15.405 -15.715 1.00 91.81 109 ILE A CA 1
ATOM 853 C C . ILE A 1 109 ? 8.323 15.620 -15.843 1.00 91.81 109 ILE A C 1
ATOM 855 O O . ILE A 1 109 ? 9.061 15.382 -14.892 1.00 91.81 109 ILE A O 1
ATOM 859 N N . GLY A 1 110 ? 8.777 16.061 -17.017 1.00 91.50 110 GLY A N 1
ATOM 860 C CA . GLY A 1 110 ? 10.193 16.297 -17.300 1.00 91.50 110 GLY A CA 1
ATOM 861 C C . GLY A 1 110 ? 10.445 16.673 -18.765 1.00 91.50 110 GLY A C 1
ATOM 862 O O . GLY A 1 110 ? 9.507 16.679 -19.564 1.00 91.50 110 GLY A O 1
ATOM 863 N N . PRO A 1 111 ? 11.696 16.996 -19.137 1.00 92.94 111 PRO A N 1
ATOM 864 C CA . PRO A 1 111 ? 12.073 17.414 -20.489 1.00 92.94 111 PRO A CA 1
ATOM 865 C C . PRO A 1 111 ? 12.188 16.216 -21.453 1.00 92.94 111 PRO A C 1
ATOM 867 O O . PRO A 1 111 ? 13.231 15.999 -22.066 1.00 92.94 111 PRO A O 1
ATOM 870 N N . PHE A 1 112 ? 11.126 15.417 -21.565 1.00 90.12 112 PHE A N 1
ATOM 871 C CA . PHE A 1 112 ? 11.090 14.179 -22.346 1.00 90.12 112 PHE A CA 1
ATOM 872 C C . PHE A 1 112 ? 9.866 14.121 -23.253 1.00 90.12 112 PHE A C 1
ATOM 874 O O . PHE A 1 112 ? 8.848 14.761 -22.988 1.00 90.12 112 PHE A O 1
ATOM 881 N N . ASN A 1 113 ? 9.955 13.316 -24.308 1.00 87.62 113 ASN A N 1
ATOM 882 C CA . ASN A 1 113 ? 8.830 13.045 -25.194 1.00 87.62 113 ASN A CA 1
ATOM 883 C C . ASN A 1 113 ? 8.151 11.731 -24.802 1.00 87.62 113 ASN A C 1
ATOM 885 O O . ASN A 1 113 ? 8.795 10.821 -24.289 1.00 87.62 113 ASN A O 1
ATOM 889 N N . ASN A 1 114 ? 6.864 11.582 -25.124 1.00 82.00 114 ASN A N 1
ATOM 890 C CA . ASN A 1 114 ? 6.124 10.343 -24.842 1.00 82.00 114 ASN A CA 1
ATOM 891 C C . ASN A 1 114 ? 6.791 9.092 -25.441 1.00 82.00 114 ASN A C 1
ATOM 893 O O . ASN A 1 114 ? 6.721 8.020 -24.849 1.00 82.00 114 ASN A O 1
ATOM 897 N N . GLU A 1 115 ? 7.448 9.230 -26.596 1.00 82.81 115 GLU A N 1
ATOM 898 C CA . GLU A 1 115 ? 8.175 8.140 -27.259 1.00 82.81 115 GLU A CA 1
ATOM 899 C C . GLU A 1 115 ? 9.304 7.560 -26.400 1.00 82.81 115 GLU A C 1
ATOM 901 O O . GLU A 1 115 ? 9.587 6.372 -26.504 1.00 82.81 115 GLU A O 1
ATOM 906 N N . ASP A 1 116 ? 9.912 8.369 -25.523 1.00 82.44 116 ASP A N 1
ATOM 907 C CA . ASP A 1 116 ? 11.056 7.962 -24.698 1.00 82.44 116 ASP A CA 1
ATOM 908 C C . ASP A 1 116 ? 10.698 6.861 -23.691 1.00 82.44 116 ASP A C 1
ATOM 910 O O . ASP A 1 116 ? 11.574 6.125 -23.242 1.00 82.44 116 ASP A O 1
ATOM 914 N N . PHE A 1 117 ? 9.412 6.746 -23.349 1.00 82.94 117 PHE A N 1
ATOM 915 C CA . PHE A 1 117 ? 8.904 5.862 -22.300 1.00 82.94 117 PHE A CA 1
ATOM 916 C C . PHE A 1 117 ? 7.749 4.976 -22.785 1.00 82.94 117 PHE A C 1
ATOM 918 O O . PHE A 1 117 ? 7.029 4.367 -21.985 1.00 82.94 117 PHE A O 1
ATOM 925 N N . ARG A 1 118 ? 7.545 4.889 -24.106 1.00 78.88 118 ARG A N 1
ATOM 926 C CA . ARG A 1 118 ? 6.518 4.015 -24.673 1.00 78.88 118 ARG A CA 1
ATOM 927 C C . ARG A 1 118 ? 6.823 2.555 -24.364 1.00 78.88 118 ARG A C 1
ATOM 929 O O . ARG A 1 118 ? 7.927 2.067 -24.570 1.00 78.88 118 ARG A O 1
ATOM 936 N N . GLY A 1 119 ? 5.797 1.851 -23.903 1.00 75.94 119 GLY A N 1
ATOM 937 C CA . GLY 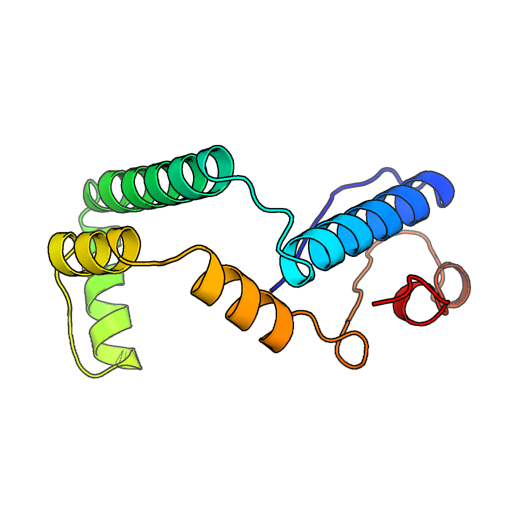A 1 119 ? 5.863 0.417 -23.658 1.00 75.94 119 GLY A CA 1
ATOM 938 C C . GLY A 1 119 ? 6.497 0.003 -22.331 1.00 75.94 119 GLY A C 1
ATOM 939 O O . GLY A 1 119 ? 6.523 -1.186 -22.048 1.00 75.94 119 GLY A O 1
ATOM 940 N N . LEU A 1 120 ? 6.934 0.932 -21.472 1.00 79.56 120 LEU A N 1
ATOM 941 C CA . LEU A 1 120 ? 7.496 0.578 -20.156 1.00 79.56 120 LEU A CA 1
ATOM 942 C C . LEU A 1 120 ? 6.512 -0.149 -19.233 1.00 79.56 120 LEU A C 1
ATOM 944 O O . LEU A 1 120 ? 6.920 -0.920 -18.374 1.00 79.56 120 LEU A O 1
ATOM 948 N N . LEU A 1 121 ? 5.213 0.098 -19.402 1.00 75.88 121 LEU A N 1
ATOM 949 C CA . LEU A 1 121 ? 4.175 -0.593 -18.635 1.00 75.88 121 LEU A CA 1
ATOM 950 C C . LEU A 1 121 ? 3.703 -1.897 -19.295 1.00 75.88 121 LEU A C 1
ATOM 952 O O . LEU A 1 121 ? 3.054 -2.701 -18.636 1.00 75.88 121 LEU A O 1
ATOM 956 N N . THR A 1 122 ? 3.986 -2.095 -20.588 1.00 64.94 122 THR A N 1
ATOM 957 C CA . THR A 1 122 ? 3.447 -3.207 -21.396 1.00 64.94 122 THR A CA 1
ATOM 958 C C . THR A 1 122 ? 4.504 -4.230 -21.809 1.00 64.94 122 THR A C 1
ATOM 960 O O . THR A 1 122 ? 4.151 -5.345 -22.180 1.00 64.94 122 THR A O 1
ATOM 963 N N . ASN A 1 123 ? 5.789 -3.872 -21.768 1.00 51.72 123 ASN A N 1
ATOM 964 C CA . ASN A 1 123 ? 6.891 -4.759 -22.117 1.00 51.72 123 ASN A CA 1
ATOM 965 C C . ASN A 1 123 ? 7.278 -5.608 -20.900 1.00 51.72 123 ASN A C 1
ATOM 967 O O . ASN A 1 123 ? 8.104 -5.219 -20.086 1.00 51.72 123 ASN A O 1
ATOM 971 N N . ASP A 1 124 ? 6.649 -6.776 -20.799 1.00 50.16 124 ASP A N 1
ATOM 972 C CA . ASP A 1 124 ? 7.228 -8.009 -20.249 1.00 50.16 124 ASP A CA 1
ATOM 973 C C . ASP A 1 124 ? 7.931 -7.920 -18.875 1.00 50.16 124 ASP A C 1
ATOM 975 O O . ASP A 1 124 ? 8.980 -8.516 -18.634 1.00 50.16 124 ASP A O 1
ATOM 979 N N . HIS A 1 125 ? 7.325 -7.214 -17.917 1.00 49.06 125 HIS A N 1
ATOM 980 C CA . HIS A 1 125 ? 7.705 -7.320 -16.499 1.00 49.06 125 HIS A CA 1
ATOM 981 C C . HIS A 1 125 ? 7.012 -8.494 -15.771 1.00 49.06 125 HIS A C 1
ATOM 983 O O . HIS A 1 125 ? 7.163 -8.677 -14.557 1.00 49.06 125 HIS A O 1
ATOM 989 N N . GLY A 1 126 ? 6.316 -9.353 -16.528 1.00 45.50 126 GLY A N 1
ATOM 990 C CA . GLY A 1 126 ? 5.743 -10.615 -16.061 1.00 45.50 126 GLY A CA 1
ATOM 991 C C . GLY A 1 126 ? 4.826 -10.468 -14.851 1.00 45.50 126 GLY A C 1
ATOM 992 O O . GLY A 1 126 ? 4.910 -11.298 -13.949 1.00 45.50 126 GLY A O 1
ATOM 993 N N . LEU A 1 127 ? 4.055 -9.384 -14.774 1.00 43.09 127 LEU A N 1
ATOM 994 C CA . LEU A 1 127 ? 2.923 -9.320 -13.856 1.00 43.09 127 LEU A CA 1
ATOM 995 C C . LEU A 1 127 ? 1.768 -10.176 -14.390 1.00 43.09 127 LEU A C 1
ATOM 997 O O . LEU A 1 127 ? 1.582 -10.187 -15.628 1.00 43.09 127 LEU A O 1
#

Mean predicted aligned error: 5.07 Å